Protein AF-A0A2T1A4B5-F1 (afdb_monomer)

Nearest PDB structures (foldseek):
  3jbi-assembly1_V  TM=4.819E-01  e=2.909E+00  Gallus gallus
  6f0k-assembly1_H  TM=5.413E-01  e=6.185E+00  Rhodothermus marinus DSM 4252

Structure (mmCIF, 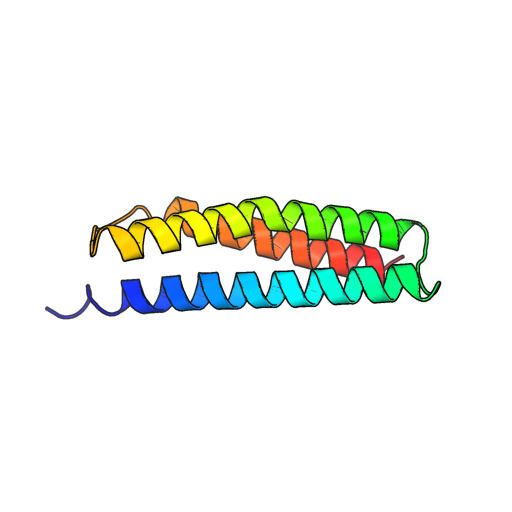N/CA/C/O backbone):
dat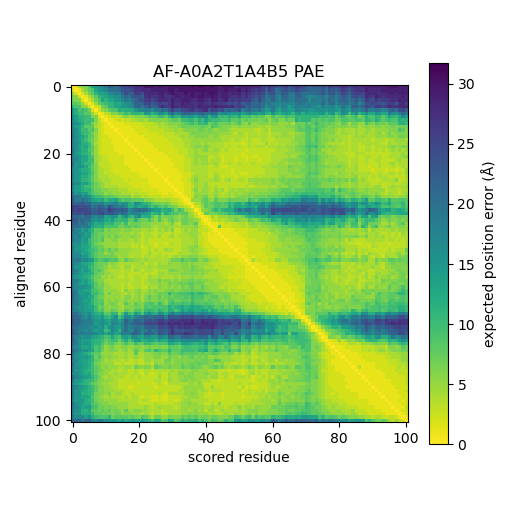a_AF-A0A2T1A4B5-F1
#
_entry.id   AF-A0A2T1A4B5-F1
#
loop_
_atom_site.group_PDB
_atom_site.id
_atom_site.type_symbol
_atom_site.label_atom_id
_atom_site.label_alt_id
_atom_site.label_comp_id
_atom_site.label_asym_id
_atom_site.label_entity_id
_atom_site.label_seq_id
_atom_site.pdbx_PDB_ins_code
_atom_site.Cartn_x
_atom_site.Cartn_y
_atom_site.Cartn_z
_atom_site.occupancy
_atom_site.B_iso_or_equiv
_atom_site.auth_seq_id
_atom_site.auth_comp_id
_atom_site.auth_asym_id
_atom_site.auth_atom_id
_atom_site.pdbx_PDB_model_num
ATOM 1 N N . MET A 1 1 ? -32.144 0.061 17.320 1.00 43.31 1 MET A N 1
ATOM 2 C CA . MET A 1 1 ? -30.744 0.479 17.551 1.00 43.31 1 MET A CA 1
ATOM 3 C C . MET A 1 1 ? -29.841 -0.550 16.877 1.00 43.31 1 MET A C 1
ATOM 5 O O . MET A 1 1 ? -29.574 -1.559 17.493 1.00 43.31 1 MET A O 1
ATOM 9 N N . GLU A 1 2 ? -29.433 -0.365 15.615 1.00 45.53 2 GLU A N 1
ATOM 10 C CA . GLU A 1 2 ? -28.621 -1.371 14.877 1.00 45.53 2 GLU A CA 1
ATOM 11 C C . GLU A 1 2 ? -27.664 -0.717 13.854 1.00 45.53 2 GLU A C 1
ATOM 13 O O . GLU A 1 2 ? -27.553 -1.131 12.702 1.00 45.53 2 GLU A O 1
ATOM 18 N N . LYS A 1 3 ? -26.985 0.375 14.230 1.00 47.12 3 LYS A N 1
ATOM 19 C CA . LYS A 1 3 ? -25.996 1.030 13.343 1.00 47.12 3 LYS A CA 1
ATOM 20 C C . LYS A 1 3 ? -24.535 0.840 13.774 1.00 47.12 3 LYS A C 1
ATOM 22 O O . LYS A 1 3 ? -23.649 1.175 12.998 1.00 47.12 3 LYS A O 1
ATOM 27 N N . GLY A 1 4 ? -24.275 0.269 14.956 1.00 43.97 4 GLY A N 1
ATOM 28 C CA . GLY A 1 4 ? -22.920 0.131 15.513 1.00 43.97 4 GLY A CA 1
ATOM 29 C C . GLY A 1 4 ? -22.132 -1.092 15.027 1.00 43.97 4 GLY A C 1
ATOM 30 O O . GLY A 1 4 ? -20.936 -0.986 14.779 1.00 43.97 4 GLY A O 1
ATOM 31 N N . GLU A 1 5 ? -22.785 -2.239 14.816 1.00 47.12 5 GLU A N 1
ATOM 32 C CA . GLU A 1 5 ? -22.079 -3.512 14.566 1.00 47.12 5 GLU A CA 1
ATOM 33 C C . GLU A 1 5 ? -21.634 -3.727 13.109 1.00 47.12 5 GLU A C 1
ATOM 35 O O . GLU A 1 5 ? -20.742 -4.525 12.839 1.00 47.12 5 GLU A O 1
ATOM 40 N N . ARG A 1 6 ? -22.197 -2.993 12.138 1.00 44.03 6 ARG A N 1
ATOM 41 C CA . ARG A 1 6 ? -21.843 -3.168 10.711 1.00 44.03 6 ARG A CA 1
ATOM 42 C C . ARG A 1 6 ? -20.604 -2.386 10.267 1.00 44.03 6 ARG A C 1
ATOM 44 O O . ARG A 1 6 ? -20.067 -2.660 9.193 1.00 44.03 6 ARG A O 1
ATOM 51 N N . LEU A 1 7 ? -20.155 -1.405 11.048 1.00 49.16 7 LEU A N 1
ATOM 52 C CA . LEU A 1 7 ? -19.012 -0.557 10.685 1.00 49.16 7 LEU A CA 1
ATOM 53 C C . LEU A 1 7 ? -17.668 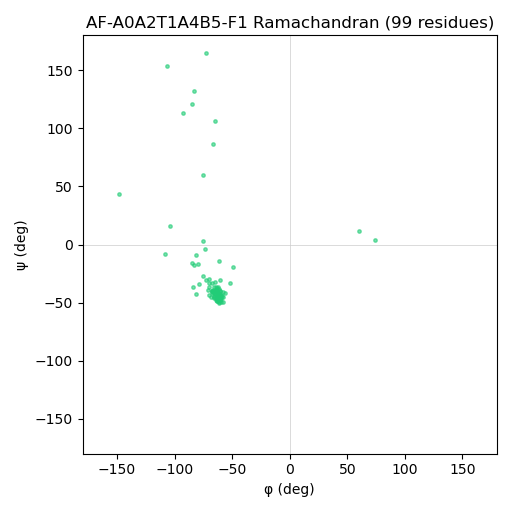-1.260 10.939 1.00 49.16 7 LEU A C 1
ATOM 55 O O . LEU A 1 7 ? -16.752 -1.134 10.127 1.00 49.16 7 LEU A O 1
ATOM 59 N N . THR A 1 8 ? -17.576 -2.091 11.981 1.00 56.44 8 THR A N 1
ATOM 60 C CA . THR A 1 8 ? -16.339 -2.799 12.359 1.00 56.44 8 THR A CA 1
ATOM 61 C C . THR A 1 8 ? -15.937 -3.897 11.370 1.00 56.44 8 THR A C 1
ATOM 63 O O . THR A 1 8 ? -14.748 -4.097 11.125 1.00 56.44 8 THR A O 1
ATOM 66 N N . GLY A 1 9 ? -16.898 -4.579 10.737 1.00 60.84 9 GLY A N 1
ATOM 67 C CA . GLY A 1 9 ? -16.611 -5.598 9.717 1.00 60.84 9 GLY A CA 1
ATOM 68 C C . GLY A 1 9 ? -16.086 -5.020 8.397 1.00 60.84 9 GLY A C 1
ATOM 69 O O . GLY A 1 9 ? -15.165 -5.571 7.794 1.00 60.84 9 GLY A O 1
ATOM 70 N N . ARG A 1 10 ? -16.631 -3.875 7.962 1.00 70.62 10 ARG A N 1
ATOM 71 C CA . ARG A 1 10 ? -16.277 -3.251 6.674 1.00 70.62 10 ARG A CA 1
ATOM 72 C C . ARG A 1 10 ? -14.837 -2.757 6.653 1.00 70.62 10 ARG A C 1
ATOM 74 O O . ARG A 1 10 ? -14.149 -2.949 5.658 1.00 70.62 10 ARG A O 1
ATOM 81 N N . TRP A 1 11 ? -14.375 -2.161 7.747 1.00 71.62 11 TRP A N 1
ATOM 82 C CA . TRP A 1 11 ? -13.010 -1.656 7.833 1.00 71.62 11 TRP A CA 1
ATOM 83 C C . TRP A 1 11 ? -11.958 -2.773 7.786 1.00 71.62 11 TRP A C 1
ATOM 85 O O . TRP A 1 11 ? -11.001 -2.692 7.017 1.00 71.62 11 TRP A O 1
ATOM 95 N N . ARG A 1 12 ? -12.171 -3.860 8.541 1.00 72.62 12 ARG A N 1
ATOM 96 C CA . ARG A 1 12 ? -11.277 -5.030 8.528 1.00 72.62 12 ARG A CA 1
ATOM 97 C C . ARG A 1 12 ? -11.151 -5.612 7.122 1.00 72.62 12 ARG A C 1
ATOM 99 O O . ARG A 1 12 ? -10.041 -5.861 6.665 1.00 72.62 12 ARG A O 1
ATOM 106 N N . ALA A 1 13 ? -12.278 -5.752 6.421 1.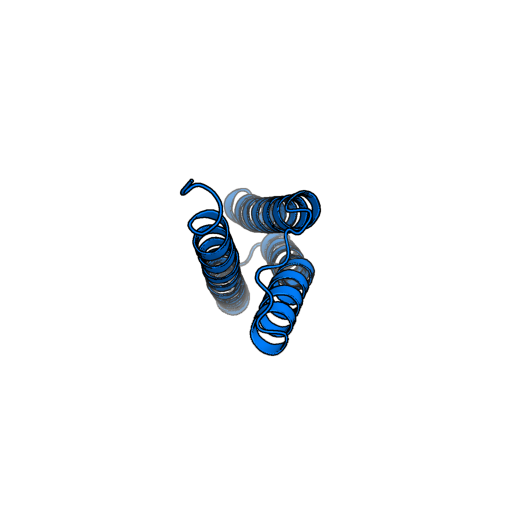00 77.94 13 ALA A N 1
ATOM 107 C CA . ALA A 1 13 ? -12.293 -6.211 5.037 1.00 77.94 13 ALA A CA 1
ATOM 108 C C . ALA A 1 13 ? -11.495 -5.276 4.110 1.00 77.94 13 ALA A C 1
ATOM 110 O O . ALA A 1 13 ? -10.701 -5.758 3.307 1.00 77.94 13 ALA A O 1
ATOM 111 N N . ILE A 1 14 ? -11.642 -3.953 4.252 1.00 81.50 14 ILE A N 1
ATOM 112 C CA . ILE A 1 14 ? -10.887 -2.968 3.460 1.00 81.50 14 ILE A CA 1
ATOM 113 C C . ILE A 1 14 ? -9.382 -3.099 3.713 1.00 81.50 14 ILE A C 1
ATOM 115 O O . ILE A 1 14 ? -8.619 -3.215 2.757 1.00 81.50 14 ILE A O 1
ATOM 119 N N . ALA A 1 15 ? -8.947 -3.139 4.975 1.00 78.38 15 ALA A N 1
ATOM 120 C CA . ALA A 1 15 ? -7.532 -3.265 5.320 1.00 78.38 15 ALA A CA 1
ATOM 121 C C . ALA A 1 15 ? -6.916 -4.565 4.769 1.00 78.38 15 ALA A C 1
ATOM 123 O O . ALA A 1 15 ? -5.805 -4.542 4.235 1.00 78.38 15 ALA A O 1
ATOM 124 N N . THR A 1 16 ? -7.646 -5.686 4.824 1.00 81.94 16 THR A N 1
ATOM 125 C CA . THR A 1 16 ? -7.204 -6.965 4.246 1.00 81.94 16 THR A CA 1
ATOM 126 C C . THR A 1 16 ? -7.111 -6.900 2.722 1.00 81.94 16 THR A C 1
ATOM 128 O O . THR A 1 16 ? -6.098 -7.307 2.158 1.00 81.94 16 THR A O 1
ATOM 131 N N . VAL A 1 17 ? -8.126 -6.353 2.047 1.00 87.19 17 VAL A N 1
ATOM 132 C CA . VAL A 1 17 ? -8.141 -6.224 0.581 1.00 87.19 17 VAL A CA 1
ATOM 133 C C . VAL A 1 17 ? -7.015 -5.312 0.096 1.00 87.19 17 VAL A C 1
ATOM 135 O O . VAL A 1 17 ? -6.310 -5.653 -0.848 1.00 87.19 17 VAL A O 1
ATOM 138 N N . VAL A 1 18 ? -6.796 -4.182 0.767 1.00 86.81 18 VAL A N 1
ATOM 139 C CA . VAL A 1 18 ? -5.727 -3.232 0.425 1.00 86.81 18 VAL A CA 1
ATOM 140 C C . VAL A 1 18 ? -4.350 -3.860 0.632 1.00 86.81 18 VAL A C 1
ATOM 142 O O . VAL A 1 18 ? -3.485 -3.720 -0.229 1.00 86.81 18 VAL A O 1
ATOM 145 N N . SER A 1 19 ? -4.170 -4.624 1.713 1.00 85.12 19 SER A N 1
ATOM 146 C CA . SER A 1 19 ? -2.944 -5.398 1.954 1.00 85.12 19 SER A CA 1
ATOM 147 C C . SER A 1 19 ? -2.680 -6.420 0.846 1.00 85.12 19 SER A C 1
ATOM 149 O O . SER A 1 19 ? -1.563 -6.504 0.341 1.00 85.12 19 SER A O 1
ATOM 151 N N . LEU A 1 20 ? -3.705 -7.168 0.425 1.00 89.00 20 LEU A N 1
ATOM 152 C CA . LEU A 1 20 ? -3.594 -8.140 -0.667 1.00 89.00 20 LEU A CA 1
ATOM 153 C C . LEU A 1 20 ? -3.250 -7.462 -1.998 1.00 89.0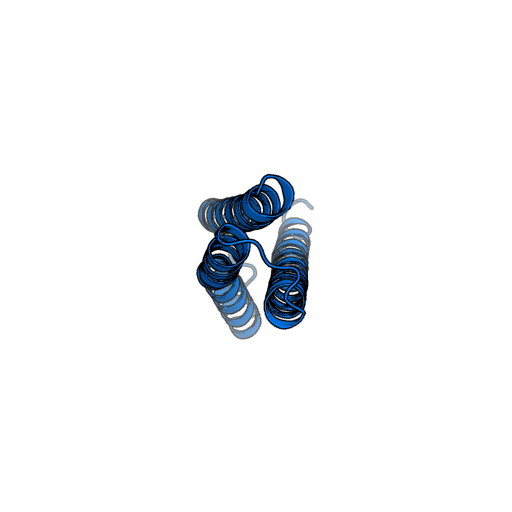0 20 LEU A C 1
ATOM 155 O O . LEU A 1 20 ? -2.324 -7.897 -2.680 1.00 89.00 20 LEU A O 1
ATOM 159 N N . CYS A 1 21 ? -3.941 -6.371 -2.343 1.00 89.69 21 CYS A N 1
ATOM 160 C CA . CYS A 1 21 ? -3.644 -5.580 -3.540 1.00 89.69 21 CYS A CA 1
ATOM 161 C C . CYS A 1 21 ? -2.204 -5.062 -3.546 1.00 89.69 21 CYS A C 1
ATOM 163 O O . CYS A 1 21 ? -1.542 -5.083 -4.587 1.00 89.69 21 CYS A O 1
ATOM 165 N N . TRP A 1 22 ? -1.709 -4.615 -2.390 1.00 91.06 22 TRP A N 1
ATOM 166 C CA . TRP A 1 22 ? -0.329 -4.174 -2.250 1.00 91.06 22 TRP A CA 1
ATOM 167 C C . TRP A 1 22 ? 0.664 -5.316 -2.493 1.00 91.06 22 TRP A C 1
ATOM 169 O O . TRP A 1 22 ? 1.569 -5.145 -3.306 1.00 91.06 22 TRP A O 1
ATOM 179 N N . ILE A 1 23 ? 0.463 -6.491 -1.878 1.00 89.44 23 ILE A N 1
ATOM 180 C CA . ILE A 1 23 ? 1.338 -7.661 -2.080 1.00 89.44 23 ILE A CA 1
ATOM 181 C C . ILE A 1 23 ? 1.380 -8.049 -3.558 1.00 89.44 23 ILE A C 1
ATOM 183 O O . ILE A 1 23 ? 2.460 -8.208 -4.122 1.00 89.44 23 ILE A O 1
ATOM 187 N N . VAL A 1 24 ? 0.216 -8.169 -4.201 1.00 90.88 24 VAL A N 1
ATOM 188 C CA . VAL A 1 24 ? 0.133 -8.526 -5.624 1.00 90.88 24 VAL A CA 1
ATOM 189 C C . VAL A 1 24 ? 0.865 -7.495 -6.484 1.00 90.88 24 VAL A C 1
ATOM 191 O O . VAL A 1 24 ? 1.643 -7.870 -7.357 1.00 90.88 24 VAL A O 1
ATOM 194 N N . THR A 1 25 ? 0.685 -6.201 -6.203 1.00 88.31 25 THR A N 1
ATOM 195 C CA . THR A 1 25 ? 1.386 -5.128 -6.925 1.00 88.31 25 THR A CA 1
ATOM 196 C C . THR A 1 25 ? 2.898 -5.206 -6.730 1.00 88.31 25 THR A C 1
ATOM 198 O O . THR A 1 25 ? 3.640 -5.114 -7.704 1.00 88.31 25 THR A O 1
ATOM 201 N N . ALA A 1 26 ? 3.366 -5.415 -5.499 1.00 86.75 26 ALA A N 1
ATOM 202 C CA . ALA A 1 26 ? 4.785 -5.549 -5.199 1.00 86.75 26 ALA A CA 1
ATOM 203 C C . ALA A 1 26 ? 5.407 -6.737 -5.950 1.00 86.75 26 ALA A C 1
ATOM 205 O O . ALA A 1 26 ? 6.444 -6.581 -6.592 1.00 86.75 26 ALA A O 1
ATOM 206 N N . VAL A 1 27 ? 4.745 -7.899 -5.938 1.00 89.19 27 VAL A N 1
ATOM 207 C CA . VAL A 1 27 ? 5.201 -9.097 -6.658 1.00 89.19 27 VAL A CA 1
ATOM 208 C C . VAL A 1 27 ? 5.248 -8.852 -8.165 1.00 89.19 27 VAL A C 1
ATOM 210 O O . VAL A 1 27 ? 6.258 -9.154 -8.796 1.00 89.19 27 VAL A O 1
ATOM 213 N N . LEU A 1 28 ? 4.199 -8.263 -8.746 1.00 87.06 28 LEU A N 1
ATOM 214 C CA . LEU A 1 28 ? 4.163 -7.957 -10.178 1.00 87.06 28 LEU A CA 1
ATOM 215 C C . LEU A 1 28 ? 5.278 -6.987 -10.578 1.00 87.06 28 LEU A C 1
ATOM 217 O O . LEU A 1 28 ? 5.982 -7.248 -11.548 1.00 87.06 28 LEU A O 1
ATOM 221 N N . MET A 1 29 ? 5.502 -5.919 -9.809 1.00 84.50 29 MET A N 1
ATOM 222 C CA . MET A 1 29 ? 6.578 -4.960 -10.081 1.00 84.50 29 MET A CA 1
ATOM 223 C C . MET A 1 29 ? 7.966 -5.606 -9.981 1.00 84.50 29 MET A C 1
ATOM 225 O O . MET A 1 29 ? 8.841 -5.308 -10.795 1.00 84.50 29 MET A O 1
ATOM 229 N N . VAL A 1 30 ? 8.171 -6.532 -9.037 1.00 86.25 30 VAL A N 1
ATOM 230 C CA . VAL A 1 30 ? 9.411 -7.319 -8.950 1.00 86.25 30 VAL A CA 1
ATOM 231 C C . VAL A 1 30 ? 9.583 -8.205 -10.182 1.00 86.25 30 VAL A C 1
ATOM 233 O O . VAL A 1 30 ? 10.662 -8.206 -10.766 1.00 86.25 30 VAL A O 1
ATOM 236 N N . LEU A 1 31 ? 8.540 -8.918 -10.619 1.00 86.75 31 LEU A N 1
ATOM 237 C CA . LEU A 1 31 ? 8.595 -9.774 -11.810 1.00 86.75 31 LEU A CA 1
ATOM 238 C C . LEU A 1 31 ? 8.874 -8.971 -13.088 1.00 86.75 31 LEU A C 1
ATOM 240 O O . LEU A 1 31 ? 9.698 -9.375 -13.908 1.00 86.75 31 LEU A O 1
ATOM 244 N N . LEU A 1 32 ? 8.239 -7.809 -13.244 1.00 84.19 32 LEU A N 1
ATOM 245 C CA . LEU A 1 32 ? 8.468 -6.896 -14.368 1.00 84.19 32 LEU A CA 1
ATOM 246 C C . LEU A 1 32 ? 9.900 -6.345 -14.365 1.00 84.19 32 LEU A C 1
ATOM 248 O O . LEU A 1 32 ? 10.540 -6.266 -15.410 1.00 84.19 32 LEU A O 1
ATOM 252 N N . THR A 1 33 ? 10.433 -6.042 -13.181 1.00 82.94 33 THR A N 1
ATOM 253 C CA . THR A 1 33 ? 11.825 -5.601 -13.022 1.00 82.94 33 THR A CA 1
ATOM 254 C C . THR A 1 33 ? 12.820 -6.724 -13.315 1.00 82.94 33 THR A C 1
ATOM 256 O O . THR A 1 33 ? 13.784 -6.515 -14.047 1.00 82.94 33 THR A O 1
ATOM 259 N N . ALA A 1 34 ? 12.580 -7.928 -12.796 1.00 80.81 34 ALA A N 1
ATOM 260 C CA . ALA A 1 34 ? 13.475 -9.074 -12.940 1.00 80.81 34 ALA A CA 1
ATOM 261 C C . ALA A 1 34 ? 13.469 -9.688 -14.350 1.00 80.81 34 ALA A C 1
ATOM 263 O O . ALA A 1 34 ? 14.486 -10.213 -14.793 1.00 80.81 34 ALA A O 1
ATOM 264 N N . SER A 1 35 ? 12.347 -9.610 -15.071 1.00 79.25 35 SER A N 1
ATOM 265 C CA . SER A 1 35 ? 12.217 -10.130 -16.443 1.00 79.25 35 SER A CA 1
ATOM 266 C C . SER A 1 35 ? 12.935 -9.285 -17.502 1.00 79.25 35 SER A C 1
ATOM 268 O O . SER A 1 35 ? 12.951 -9.661 -18.671 1.00 79.25 35 SER A O 1
ATOM 270 N N . GLY A 1 36 ? 13.523 -8.142 -17.126 1.00 68.69 36 GLY A N 1
ATOM 271 C CA . GLY A 1 36 ? 14.176 -7.231 -18.068 1.00 68.69 36 GLY A CA 1
ATOM 272 C C . GLY A 1 36 ? 13.200 -6.431 -18.939 1.00 68.69 36 GLY A C 1
ATOM 273 O O . GLY A 1 36 ? 13.642 -5.644 -19.769 1.00 68.69 36 GLY A O 1
ATOM 274 N N . ALA A 1 37 ? 11.887 -6.572 -18.717 1.00 65.44 37 ALA A N 1
ATOM 275 C CA . ALA A 1 37 ? 10.840 -5.756 -19.337 1.00 65.44 37 ALA A CA 1
ATOM 276 C C . ALA A 1 37 ? 10.737 -4.342 -18.723 1.00 65.44 37 ALA A C 1
ATOM 278 O O . ALA A 1 37 ? 9.857 -3.562 -19.079 1.00 65.44 37 ALA A O 1
ATOM 279 N N . ALA A 1 38 ? 11.616 -4.011 -17.776 1.00 62.16 38 ALA A N 1
ATOM 280 C CA . ALA A 1 38 ? 11.587 -2.763 -17.034 1.00 62.16 38 ALA A CA 1
ATOM 281 C C . ALA A 1 38 ? 12.299 -1.613 -17.755 1.00 62.16 38 ALA A C 1
ATOM 283 O O . ALA A 1 38 ? 13.512 -1.624 -17.968 1.00 62.16 38 ALA A O 1
ATOM 284 N N . HIS A 1 39 ? 11.543 -0.550 -18.023 1.00 69.25 39 HIS A N 1
ATOM 285 C CA . HIS A 1 39 ? 12.082 0.769 -18.350 1.00 69.25 39 HIS A CA 1
ATOM 286 C C . HIS A 1 39 ? 12.684 1.436 -17.096 1.00 69.25 39 HIS A C 1
ATOM 288 O O . HIS A 1 39 ? 12.394 1.039 -15.966 1.00 69.25 39 HIS A O 1
ATOM 294 N N . LYS A 1 40 ? 13.489 2.501 -17.258 1.00 71.62 40 LYS A N 1
ATOM 295 C CA . LYS A 1 40 ? 14.141 3.220 -16.133 1.00 71.62 40 LYS A CA 1
ATOM 296 C C . LYS A 1 40 ? 13.160 3.637 -15.024 1.00 71.62 40 LYS A C 1
ATOM 298 O O . LYS A 1 40 ? 13.516 3.632 -13.849 1.00 71.62 40 LYS A O 1
ATOM 303 N N . LEU A 1 41 ? 11.922 3.964 -15.390 1.00 75.88 41 LEU A N 1
ATOM 304 C CA . LEU A 1 41 ? 10.865 4.375 -14.462 1.00 75.88 41 LEU A CA 1
ATOM 305 C C . LEU A 1 41 ? 10.190 3.194 -13.741 1.00 75.88 41 LEU A C 1
ATOM 307 O O . LEU A 1 41 ? 9.602 3.398 -12.684 1.00 75.88 41 LEU A O 1
ATOM 311 N N . THR A 1 42 ? 10.332 1.955 -14.226 1.00 79.06 42 THR A N 1
ATOM 312 C CA . THR A 1 42 ? 9.790 0.757 -13.554 1.00 79.06 42 THR A CA 1
ATOM 313 C C . THR A 1 42 ? 10.503 0.484 -12.224 1.00 79.06 42 THR A C 1
ATOM 315 O O . THR A 1 42 ? 9.866 0.097 -11.248 1.00 79.06 42 THR A O 1
ATOM 318 N N . GLY A 1 43 ? 11.803 0.790 -12.125 1.00 80.25 43 GLY A N 1
ATOM 319 C CA . GLY A 1 43 ? 12.518 0.754 -10.843 1.00 80.25 43 GLY A CA 1
ATOM 320 C C . GLY A 1 43 ? 11.983 1.782 -9.836 1.00 80.25 43 GLY A C 1
ATOM 321 O O . GLY A 1 43 ? 11.871 1.492 -8.648 1.00 80.25 43 GLY A O 1
ATOM 322 N N . ILE A 1 44 ? 11.577 2.965 -10.311 1.00 82.94 44 ILE A N 1
ATOM 323 C CA . ILE A 1 44 ? 10.942 3.992 -9.469 1.00 82.94 44 ILE A CA 1
ATOM 324 C C . ILE A 1 44 ? 9.538 3.538 -9.052 1.00 82.94 44 ILE A C 1
ATOM 326 O O . ILE A 1 44 ? 9.191 3.645 -7.878 1.00 82.94 44 ILE A O 1
ATOM 330 N N . ALA A 1 45 ? 8.760 2.966 -9.975 1.00 81.88 45 ALA A N 1
ATOM 331 C CA . ALA A 1 45 ? 7.459 2.369 -9.681 1.00 81.88 45 ALA A CA 1
ATOM 332 C C . ALA A 1 45 ? 7.555 1.288 -8.592 1.00 81.88 45 ALA A C 1
ATOM 334 O O . ALA A 1 45 ? 6.744 1.277 -7.666 1.00 81.88 45 ALA A O 1
ATOM 335 N N . LEU A 1 46 ? 8.586 0.438 -8.640 1.00 84.81 46 LEU A N 1
ATOM 336 C CA . LEU A 1 46 ? 8.854 -0.559 -7.606 1.00 84.81 46 LEU A CA 1
ATOM 337 C C . LEU A 1 46 ? 9.121 0.088 -6.238 1.00 84.81 46 LEU A C 1
ATOM 339 O O . LEU A 1 46 ? 8.548 -0.345 -5.241 1.00 84.81 46 LEU A O 1
ATOM 343 N N . ILE A 1 47 ? 9.941 1.140 -6.172 1.00 87.00 47 ILE A N 1
ATOM 344 C CA . ILE A 1 47 ? 10.213 1.855 -4.913 1.00 87.00 47 ILE A CA 1
ATOM 345 C C . ILE A 1 47 ? 8.927 2.470 -4.351 1.00 87.00 47 ILE A C 1
ATOM 347 O O . ILE A 1 47 ? 8.647 2.327 -3.162 1.00 87.00 47 ILE A O 1
ATOM 351 N N . VAL A 1 48 ? 8.114 3.112 -5.196 1.00 84.69 48 VAL A N 1
ATOM 352 C CA . VAL A 1 48 ? 6.827 3.695 -4.786 1.00 84.69 48 VAL A CA 1
ATOM 353 C C . VAL A 1 48 ? 5.878 2.611 -4.267 1.00 84.69 48 VAL A C 1
ATOM 355 O O . VAL A 1 48 ? 5.259 2.794 -3.217 1.00 84.69 48 VAL A O 1
ATOM 358 N N . ALA A 1 49 ? 5.815 1.456 -4.938 1.00 86.00 49 ALA A N 1
ATOM 359 C CA . ALA A 1 49 ? 5.050 0.307 -4.470 1.00 86.00 49 ALA A CA 1
ATOM 360 C C . ALA A 1 49 ? 5.564 -0.199 -3.111 1.00 86.00 49 ALA A C 1
ATOM 362 O O . ALA A 1 49 ? 4.762 -0.455 -2.221 1.00 86.00 49 ALA A O 1
ATOM 363 N N . MET A 1 50 ? 6.878 -0.275 -2.891 1.00 88.94 50 MET A N 1
ATOM 364 C CA . MET A 1 50 ? 7.446 -0.685 -1.598 1.00 88.94 50 MET A CA 1
ATOM 365 C C . MET A 1 50 ? 7.143 0.319 -0.479 1.00 88.94 50 MET A C 1
ATOM 367 O O . MET A 1 50 ? 6.785 -0.085 0.627 1.00 88.94 50 MET A O 1
ATOM 371 N N . LEU A 1 51 ? 7.202 1.624 -0.763 1.00 88.38 51 LEU A N 1
ATOM 372 C CA . LEU A 1 51 ? 6.849 2.673 0.198 1.00 88.38 51 LEU A CA 1
ATOM 373 C C . LEU A 1 51 ? 5.367 2.634 0.589 1.00 88.38 51 LEU A C 1
ATOM 375 O O . LEU A 1 51 ? 5.043 2.897 1.747 1.00 88.38 51 LEU A O 1
ATOM 379 N N . ALA A 1 52 ? 4.481 2.221 -0.325 1.00 82.62 52 ALA A N 1
ATOM 380 C CA . ALA A 1 52 ? 3.076 1.947 -0.013 1.00 82.62 52 ALA A CA 1
ATOM 381 C C . ALA A 1 52 ? 2.903 0.806 1.014 1.00 82.62 52 ALA A C 1
ATOM 383 O O . ALA A 1 52 ? 1.844 0.681 1.624 1.00 82.62 52 ALA A O 1
ATOM 384 N N . GLY A 1 53 ? 3.948 0.015 1.276 1.00 83.06 53 GLY A N 1
ATOM 385 C CA . GLY A 1 53 ? 3.955 -1.007 2.320 1.00 83.06 53 GLY A CA 1
ATOM 386 C C . GLY A 1 53 ? 3.962 -0.431 3.737 1.00 83.06 53 GLY A C 1
ATOM 387 O O . GLY A 1 53 ? 3.382 -1.027 4.637 1.00 83.06 53 GLY A O 1
ATOM 388 N N . LEU A 1 54 ? 4.544 0.751 3.961 1.00 87.44 54 LEU A N 1
ATOM 389 C CA . LEU A 1 54 ? 4.572 1.400 5.281 1.00 87.44 54 LEU A CA 1
ATOM 390 C C . LEU A 1 54 ? 3.165 1.716 5.832 1.00 87.44 54 LEU A C 1
ATOM 392 O O . LEU A 1 54 ? 2.870 1.337 6.976 1.00 87.44 54 LEU A O 1
ATOM 396 N N . PRO A 1 55 ? 2.261 2.366 5.068 1.00 84.31 55 PRO A N 1
ATOM 397 C CA . PRO A 1 55 ? 0.894 2.566 5.523 1.00 84.31 55 PRO A CA 1
ATOM 398 C C . PRO A 1 55 ? 0.135 1.238 5.643 1.00 84.31 55 PRO A C 1
ATOM 400 O O . PRO A 1 55 ? -0.581 1.068 6.625 1.00 84.31 55 PRO A O 1
ATOM 403 N N . VAL A 1 56 ? 0.353 0.255 4.760 1.00 85.25 56 VAL A N 1
ATOM 404 C CA . VAL A 1 56 ? -0.243 -1.096 4.876 1.00 85.25 56 VAL A CA 1
ATOM 405 C C . VAL A 1 56 ? 0.157 -1.793 6.176 1.00 85.25 56 VAL A C 1
ATOM 407 O O . VAL A 1 56 ? -0.699 -2.298 6.897 1.00 85.25 56 VAL A O 1
ATOM 410 N N . LEU A 1 57 ? 1.441 -1.784 6.530 1.00 86.38 57 LEU A N 1
ATOM 411 C CA . LEU A 1 57 ? 1.929 -2.356 7.786 1.00 86.38 57 LEU A CA 1
ATOM 412 C C . LEU A 1 57 ? 1.328 -1.640 8.996 1.00 86.38 57 LEU A C 1
ATOM 414 O O . LEU A 1 57 ? 0.989 -2.280 9.988 1.00 86.38 57 LEU A O 1
ATOM 418 N N . THR A 1 58 ? 1.138 -0.324 8.904 1.00 84.75 58 THR A N 1
ATOM 419 C CA . THR A 1 58 ? 0.456 0.455 9.945 1.00 84.75 58 THR A CA 1
ATOM 420 C C . THR A 1 58 ? -1.013 0.040 10.076 1.00 84.75 58 THR A C 1
ATOM 422 O O . THR A 1 58 ? -1.500 -0.149 11.190 1.00 84.75 58 THR A O 1
ATOM 425 N N . LEU A 1 59 ? -1.708 -0.176 8.954 1.00 81.94 59 LEU A N 1
ATOM 426 C CA . LEU A 1 59 ? -3.081 -0.688 8.920 1.00 81.94 59 LEU A CA 1
ATOM 427 C C . LEU A 1 59 ? -3.179 -2.088 9.543 1.00 81.94 59 LEU A C 1
ATOM 429 O O . LEU A 1 59 ? -4.062 -2.337 10.363 1.00 81.94 59 LEU A O 1
ATOM 433 N N . LEU A 1 60 ? -2.245 -2.982 9.211 1.00 83.19 60 LEU A N 1
ATOM 434 C CA . LEU A 1 60 ? -2.176 -4.337 9.761 1.00 83.19 60 LEU A CA 1
ATOM 435 C C . LEU A 1 60 ? -1.833 -4.345 11.253 1.00 83.19 60 LEU A C 1
ATOM 437 O O . LEU A 1 60 ? -2.439 -5.098 12.009 1.00 83.19 60 LEU A O 1
ATOM 441 N N . LYS A 1 61 ? -0.913 -3.484 11.699 1.00 83.25 61 LYS A N 1
ATOM 442 C CA . LYS A 1 61 ? -0.587 -3.311 13.120 1.00 83.25 61 LYS A CA 1
ATOM 443 C C . LYS A 1 61 ? -1.810 -2.844 13.908 1.00 83.25 61 LYS A C 1
ATOM 445 O O . LYS A 1 61 ? -2.115 -3.407 14.955 1.00 83.25 61 LYS A O 1
ATOM 450 N N . ASN A 1 62 ? -2.541 -1.862 13.384 1.00 80.25 62 ASN A N 1
ATOM 451 C CA . ASN A 1 62 ? -3.776 -1.385 14.006 1.00 80.25 62 ASN A CA 1
ATOM 452 C C . ASN A 1 62 ? -4.839 -2.491 14.050 1.00 80.25 62 ASN A C 1
ATOM 454 O O . ASN A 1 62 ? -5.504 -2.666 15.067 1.00 80.25 62 ASN A O 1
ATOM 458 N N 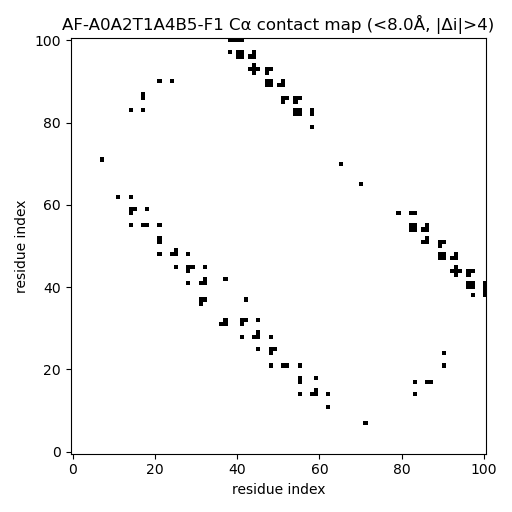. LEU A 1 63 ? -4.963 -3.285 12.983 1.00 75.94 63 LEU A N 1
ATOM 459 C CA . LEU A 1 63 ? -5.857 -4.441 12.940 1.00 75.94 63 LEU A CA 1
ATOM 460 C C . LEU A 1 63 ? -5.482 -5.512 13.979 1.00 75.94 63 LEU A C 1
ATOM 462 O O . LEU A 1 63 ? -6.367 -6.040 14.651 1.00 75.94 63 LEU A O 1
ATOM 466 N N . ALA A 1 64 ? -4.192 -5.823 14.123 1.00 79.12 64 ALA A N 1
ATOM 467 C CA . ALA A 1 64 ? -3.685 -6.807 15.075 1.00 79.12 64 ALA A CA 1
ATOM 468 C C . ALA A 1 64 ? -3.913 -6.369 16.528 1.00 79.12 64 ALA A C 1
ATOM 470 O O . ALA A 1 64 ? -4.403 -7.158 17.333 1.00 79.12 64 ALA A O 1
ATOM 471 N N . ASN A 1 65 ? -3.648 -5.099 16.846 1.00 78.50 65 ASN A N 1
ATOM 472 C CA . ASN A 1 65 ? -3.923 -4.545 18.17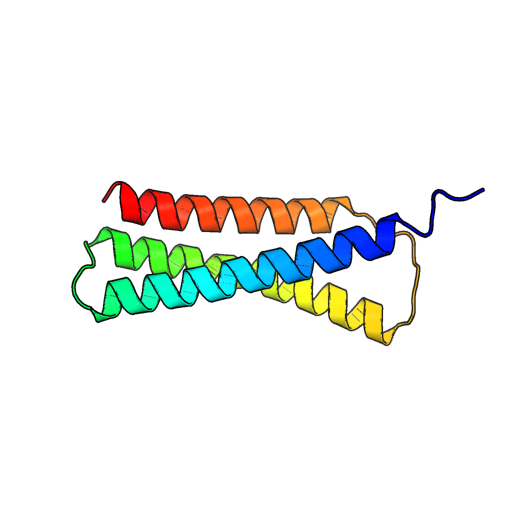2 1.00 78.50 65 ASN A CA 1
ATOM 473 C C . ASN A 1 65 ? -5.424 -4.600 18.500 1.00 78.50 65 ASN A C 1
ATOM 475 O O . ASN A 1 65 ? -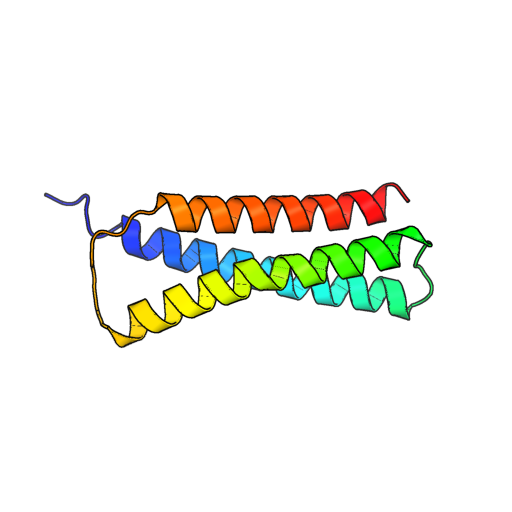5.801 -5.059 19.573 1.00 78.50 65 ASN A O 1
ATOM 479 N N . ARG A 1 66 ? -6.295 -4.240 17.544 1.00 72.06 66 ARG A N 1
ATOM 480 C CA . ARG A 1 66 ? -7.760 -4.324 17.706 1.00 72.06 66 ARG A CA 1
ATOM 481 C C . ARG A 1 66 ? -8.248 -5.758 17.945 1.00 72.06 66 ARG A C 1
ATOM 483 O O . ARG A 1 66 ? -9.181 -5.972 18.712 1.00 72.06 66 ARG A O 1
ATOM 490 N N . LEU A 1 67 ? -7.638 -6.736 17.272 1.00 72.88 67 LEU A N 1
ATOM 491 C CA . LEU A 1 67 ? -7.918 -8.159 17.480 1.00 72.88 67 LEU A CA 1
ATOM 492 C C . LEU A 1 67 ? -7.490 -8.627 18.875 1.00 72.88 67 LEU A C 1
ATOM 494 O O . LEU A 1 67 ? -8.229 -9.375 19.508 1.00 72.88 67 LEU A O 1
ATOM 498 N N . ALA A 1 68 ? -6.324 -8.180 19.346 1.00 75.88 68 ALA A N 1
ATOM 499 C CA . ALA A 1 68 ? -5.778 -8.548 20.648 1.00 75.88 68 ALA A CA 1
ATOM 500 C C . ALA A 1 68 ? -6.561 -7.932 21.819 1.00 75.88 68 ALA A C 1
ATOM 502 O O . ALA A 1 68 ? -6.753 -8.583 22.840 1.00 75.88 68 ALA A O 1
ATOM 503 N N . GLU A 1 69 ? -7.044 -6.698 21.667 1.00 71.81 69 GLU A N 1
ATOM 504 C CA . GLU A 1 69 ? -7.780 -5.979 22.715 1.00 71.81 69 GLU A CA 1
ATOM 505 C C . GLU A 1 69 ? -9.263 -6.380 22.804 1.00 71.81 69 GLU A C 1
ATOM 507 O O . GLU A 1 69 ? -9.959 -5.957 23.725 1.00 71.81 69 GLU A O 1
ATOM 512 N N . GLY A 1 70 ? -9.782 -7.164 21.848 1.00 60.84 70 GLY A N 1
ATOM 513 C CA . GLY A 1 70 ? -11.202 -7.544 21.788 1.00 60.84 70 GLY A CA 1
ATOM 514 C C . GLY A 1 70 ? -12.166 -6.351 21.672 1.00 60.84 70 GLY A C 1
ATOM 515 O O . GLY A 1 70 ? -13.376 -6.503 21.842 1.00 60.84 70 GLY A O 1
ATOM 516 N N . ALA A 1 71 ? -11.641 -5.151 21.408 1.00 55.75 71 ALA A N 1
ATOM 517 C CA . ALA A 1 71 ? -12.336 -3.900 21.645 1.00 55.75 71 ALA A CA 1
ATOM 518 C C . ALA A 1 71 ? -13.101 -3.420 20.404 1.00 55.75 71 ALA A C 1
ATOM 520 O O . ALA A 1 71 ? -12.531 -2.968 19.409 1.00 55.75 71 ALA A O 1
ATOM 521 N N . ILE A 1 72 ? -14.431 -3.417 20.523 1.00 53.53 72 ILE A N 1
ATOM 522 C CA . ILE A 1 72 ? -15.353 -2.584 19.741 1.00 53.53 72 ILE A CA 1
ATOM 523 C C . ILE A 1 72 ? -15.257 -1.151 20.301 1.00 53.53 72 ILE A C 1
ATOM 525 O O . ILE A 1 72 ? -16.220 -0.621 20.848 1.00 53.53 72 ILE A O 1
ATOM 529 N N . GLN A 1 73 ? -14.076 -0.529 20.277 1.00 51.03 73 GLN A N 1
ATOM 530 C CA . GLN A 1 73 ? -13.974 0.884 20.651 1.00 51.03 73 GLN A CA 1
ATOM 531 C C . GLN A 1 73 ? -14.333 1.765 19.445 1.00 51.03 73 GLN A C 1
ATOM 533 O O . GLN A 1 73 ? -13.828 1.519 18.343 1.00 51.03 73 GLN A O 1
ATOM 538 N N . PRO A 1 74 ? -15.204 2.780 19.623 1.00 50.62 74 PRO A N 1
ATOM 539 C CA . PRO A 1 74 ? -15.479 3.767 18.59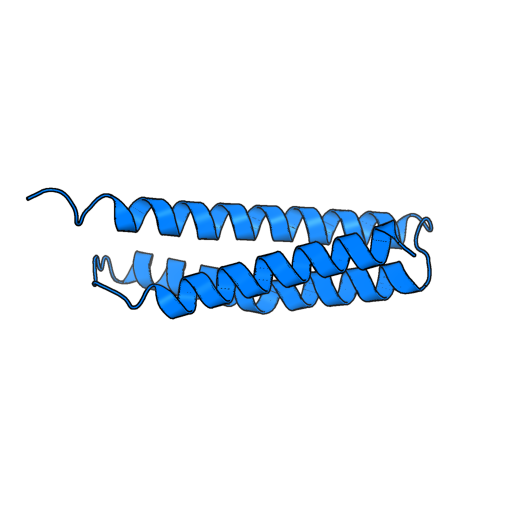0 1.00 50.62 74 PRO A CA 1
ATOM 540 C C . PRO A 1 74 ? -14.194 4.557 18.346 1.00 50.62 74 PRO A C 1
ATOM 542 O O . PRO A 1 74 ? -13.754 5.339 19.185 1.00 50.62 74 PRO A O 1
ATOM 545 N N . GLN A 1 75 ? -13.558 4.286 17.213 1.00 58.62 75 GLN A N 1
ATOM 546 C CA . GLN A 1 75 ? -12.290 4.890 16.839 1.00 58.62 75 GLN A CA 1
ATOM 547 C C . GLN A 1 75 ? -12.503 5.922 15.734 1.00 58.62 75 GLN A C 1
ATOM 549 O O . GLN A 1 75 ? -13.442 5.845 14.943 1.00 58.62 75 GLN A O 1
ATOM 554 N N . ASP A 1 76 ? -11.598 6.892 15.695 1.00 62.22 76 ASP A N 1
ATOM 555 C CA . ASP A 1 76 ? -11.490 7.900 14.653 1.00 62.22 76 ASP A CA 1
ATOM 556 C C . ASP A 1 76 ? -11.077 7.254 13.312 1.00 62.22 76 ASP A C 1
ATOM 558 O O . ASP A 1 76 ? -9.894 7.171 12.964 1.00 62.22 76 ASP A O 1
ATOM 562 N N . ASP A 1 77 ? -12.079 6.778 12.562 1.00 68.12 77 ASP A N 1
ATOM 563 C CA . ASP A 1 77 ? -11.978 6.219 11.202 1.00 68.12 77 ASP A CA 1
ATOM 564 C C . ASP A 1 77 ? -11.183 7.119 10.235 1.00 68.12 77 ASP A C 1
ATOM 566 O O . ASP A 1 77 ? -10.735 6.673 9.176 1.00 68.12 77 ASP A O 1
ATOM 570 N N . SER A 1 78 ? -11.030 8.406 10.558 1.00 72.38 78 SER A N 1
ATOM 571 C CA . SER A 1 78 ? -10.376 9.402 9.714 1.00 72.38 78 SER A CA 1
ATOM 572 C C . SER A 1 78 ? -8.926 9.032 9.378 1.00 72.38 78 SER A C 1
ATOM 574 O O . SER A 1 78 ? -8.516 9.081 8.213 1.00 72.38 78 SER A O 1
ATOM 576 N N . LYS A 1 79 ? -8.146 8.576 10.369 1.00 75.69 79 LYS A N 1
ATOM 577 C CA . LYS A 1 79 ? -6.731 8.202 10.162 1.00 75.69 79 LYS A CA 1
ATOM 578 C C . LYS A 1 79 ? -6.590 6.959 9.291 1.00 75.69 79 LYS A C 1
ATOM 580 O O . LYS A 1 79 ? -5.735 6.895 8.413 1.00 75.69 79 LYS A O 1
ATOM 585 N N . GLU A 1 80 ? -7.461 5.991 9.509 1.00 75.12 80 GLU A N 1
ATOM 586 C CA . GLU A 1 80 ? -7.520 4.732 8.773 1.00 75.12 80 GLU A CA 1
ATOM 587 C C . GLU A 1 80 ? -7.935 4.931 7.309 1.00 75.12 80 GLU A C 1
ATOM 589 O O . GLU A 1 80 ? -7.297 4.398 6.394 1.00 75.12 80 GLU A O 1
ATOM 594 N N . ARG A 1 81 ? -8.923 5.798 7.063 1.00 79.00 81 ARG A N 1
ATOM 595 C CA . ARG A 1 81 ? -9.292 6.234 5.710 1.00 79.00 81 ARG A CA 1
ATOM 596 C C . ARG A 1 81 ? -8.162 6.991 5.026 1.00 79.00 81 ARG A C 1
ATOM 598 O O . ARG A 1 81 ? -7.912 6.746 3.850 1.00 79.00 81 ARG A O 1
ATOM 605 N N . THR A 1 82 ? -7.450 7.849 5.755 1.00 84.00 82 THR A N 1
ATOM 606 C CA . THR A 1 82 ? -6.298 8.588 5.219 1.00 84.00 82 THR A CA 1
ATOM 607 C C . THR A 1 82 ? -5.179 7.633 4.810 1.00 84.00 82 THR A C 1
ATOM 609 O O . THR A 1 82 ? -4.708 7.700 3.681 1.00 84.00 82 THR A O 1
ATOM 612 N N . LEU A 1 83 ? -4.806 6.683 5.673 1.00 81.75 83 LEU A N 1
ATOM 613 C CA . LEU A 1 83 ? -3.794 5.664 5.367 1.00 81.75 83 LEU A CA 1
ATOM 614 C C . LEU A 1 83 ? -4.197 4.790 4.175 1.00 81.75 83 LEU A C 1
ATOM 616 O O . LEU A 1 83 ? -3.368 4.498 3.315 1.00 81.75 83 LEU A O 1
ATOM 620 N N . THR A 1 84 ? -5.474 4.417 4.090 1.00 84.06 84 THR A N 1
ATOM 621 C CA . THR A 1 84 ? -6.013 3.677 2.941 1.00 84.06 84 THR A CA 1
ATOM 622 C C . THR A 1 84 ? -5.914 4.496 1.662 1.00 84.06 84 THR A C 1
ATOM 624 O O . THR A 1 84 ? -5.412 3.999 0.659 1.00 84.06 84 THR A O 1
ATOM 627 N N . GLY A 1 85 ? -6.342 5.759 1.699 1.00 83.62 85 GLY A N 1
ATOM 628 C CA . GLY A 1 85 ? -6.280 6.667 0.556 1.00 83.62 85 GLY A CA 1
ATOM 629 C C . GLY A 1 85 ? -4.849 6.895 0.079 1.00 83.62 85 GLY A C 1
ATOM 630 O O . GLY A 1 85 ? -4.585 6.776 -1.113 1.00 83.62 85 GLY A O 1
ATOM 631 N N . VAL A 1 86 ? -3.913 7.130 1.004 1.00 86.38 86 VAL A N 1
ATOM 632 C CA . VAL A 1 86 ? -2.480 7.265 0.699 1.00 86.38 86 VAL A CA 1
ATOM 633 C C . VAL A 1 86 ? -1.942 5.984 0.065 1.00 86.38 86 VAL A C 1
ATOM 635 O O . VAL A 1 86 ? -1.288 6.052 -0.970 1.00 86.38 86 VAL A O 1
ATOM 638 N N . THR A 1 87 ? -2.267 4.814 0.620 1.00 86.56 87 THR A N 1
ATOM 639 C CA . THR A 1 87 ? -1.834 3.523 0.061 1.00 86.56 87 THR A CA 1
ATOM 640 C C . THR A 1 87 ? -2.340 3.336 -1.367 1.00 86.56 87 THR A C 1
ATOM 642 O O . THR A 1 87 ? -1.564 3.015 -2.263 1.00 86.56 87 THR A O 1
ATOM 645 N N . VAL A 1 88 ? -3.636 3.564 -1.598 1.00 87.62 88 VAL A N 1
ATOM 646 C CA . VAL A 1 88 ? -4.251 3.432 -2.924 1.00 87.62 88 VAL A CA 1
ATOM 647 C C . VAL A 1 88 ? -3.630 4.422 -3.906 1.00 87.62 88 VAL A C 1
ATOM 649 O O . VAL A 1 88 ? -3.289 4.032 -5.018 1.00 87.62 88 VAL A O 1
ATOM 652 N N . LEU A 1 89 ? -3.417 5.673 -3.493 1.00 90.00 89 LEU A N 1
ATOM 653 C CA . LEU A 1 89 ? -2.781 6.689 -4.328 1.00 90.00 89 LEU A CA 1
ATOM 654 C C . LEU A 1 89 ? -1.358 6.279 -4.726 1.00 90.00 89 LEU A C 1
ATOM 656 O O . LEU A 1 89 ? -0.993 6.408 -5.890 1.00 90.00 89 LEU A O 1
ATOM 660 N N . MET A 1 90 ? -0.569 5.747 -3.789 1.00 87.50 90 MET A N 1
ATOM 661 C CA . MET A 1 90 ? 0.790 5.275 -4.069 1.00 87.50 90 MET A CA 1
ATOM 662 C C . MET A 1 90 ? 0.793 4.061 -5.002 1.00 87.50 90 MET A C 1
ATOM 664 O O . MET A 1 90 ? 1.620 3.996 -5.907 1.00 87.50 90 MET A O 1
ATOM 668 N N . LEU A 1 91 ? -0.152 3.129 -4.846 1.00 87.81 91 LEU A N 1
ATOM 669 C CA . LEU A 1 91 ? -0.309 2.000 -5.767 1.00 87.81 91 LEU A CA 1
ATOM 670 C C . LEU A 1 91 ? -0.678 2.464 -7.181 1.00 87.81 91 LEU A C 1
ATOM 672 O O . LEU A 1 91 ? -0.078 2.007 -8.152 1.00 87.81 91 LEU A O 1
ATOM 676 N N . VAL A 1 92 ? -1.623 3.400 -7.305 1.00 91.00 92 VAL A N 1
ATOM 677 C CA . VAL A 1 92 ? -2.001 3.992 -8.596 1.00 91.00 92 VAL A CA 1
ATOM 678 C C . VAL A 1 92 ? -0.818 4.734 -9.214 1.00 91.00 92 VAL A C 1
ATOM 680 O O . VAL A 1 92 ? -0.562 4.572 -10.402 1.00 91.00 92 VAL A O 1
ATOM 683 N N . ALA A 1 93 ? -0.059 5.494 -8.421 1.00 87.94 93 ALA A N 1
ATOM 684 C CA . ALA A 1 93 ? 1.136 6.187 -8.889 1.00 87.94 93 ALA A CA 1
ATOM 685 C C . ALA A 1 93 ? 2.213 5.209 -9.383 1.00 87.94 93 ALA A C 1
ATOM 687 O O . ALA A 1 93 ? 2.807 5.451 -10.428 1.00 87.94 93 ALA A O 1
ATOM 688 N N . ALA A 1 94 ? 2.434 4.090 -8.685 1.00 84.81 94 ALA A N 1
ATOM 689 C CA . ALA A 1 94 ? 3.367 3.053 -9.121 1.00 84.81 94 ALA A CA 1
ATOM 690 C C . ALA A 1 94 ? 2.957 2.458 -10.478 1.00 84.81 94 ALA A C 1
ATOM 692 O O . ALA A 1 94 ? 3.774 2.375 -11.391 1.00 84.81 94 ALA A O 1
ATOM 693 N N . TRP A 1 95 ? 1.682 2.103 -10.650 1.00 86.62 95 TRP A N 1
ATOM 694 C CA . TRP A 1 95 ? 1.187 1.588 -11.929 1.00 86.62 95 TRP A CA 1
ATOM 695 C C . TRP A 1 95 ? 1.198 2.635 -13.042 1.00 86.62 95 TRP A C 1
ATOM 697 O O . TRP A 1 95 ? 1.585 2.311 -14.158 1.00 86.62 95 TRP A O 1
ATOM 707 N N . ALA A 1 96 ? 0.842 3.887 -12.754 1.00 88.19 96 ALA A N 1
ATOM 708 C CA . ALA A 1 96 ? 0.928 4.974 -13.725 1.00 88.19 96 ALA A CA 1
ATOM 709 C C . ALA A 1 96 ? 2.378 5.193 -14.183 1.00 88.19 96 ALA A C 1
ATOM 711 O O . ALA A 1 96 ? 2.640 5.267 -15.379 1.00 88.19 96 ALA A O 1
ATOM 712 N N . LEU A 1 97 ? 3.332 5.216 -13.250 1.00 84.81 97 LEU A N 1
ATOM 713 C CA . LEU A 1 97 ? 4.753 5.327 -13.575 1.00 84.81 97 LEU A CA 1
ATOM 714 C C . LEU A 1 97 ? 5.261 4.165 -14.426 1.00 84.81 97 LEU A C 1
ATOM 716 O O . LEU A 1 97 ? 6.183 4.376 -15.196 1.00 84.81 97 LEU A O 1
ATOM 720 N N . HIS A 1 98 ? 4.700 2.963 -14.290 1.00 79.38 98 HIS A N 1
ATOM 721 C CA . HIS A 1 98 ? 5.086 1.815 -15.108 1.00 79.38 98 HIS A CA 1
ATOM 722 C C . HIS A 1 98 ? 4.408 1.808 -16.489 1.00 79.38 98 HIS A C 1
ATOM 724 O O . HIS A 1 98 ? 5.054 1.528 -17.489 1.00 79.38 98 HIS A O 1
ATOM 730 N N . LEU A 1 99 ? 3.111 2.119 -16.562 1.00 84.81 99 LEU A N 1
ATOM 731 C CA . LEU A 1 99 ? 2.342 2.064 -17.811 1.00 84.81 99 LEU A CA 1
ATOM 732 C C . LEU A 1 99 ? 2.635 3.236 -18.755 1.00 84.81 99 LEU A C 1
ATOM 734 O O . LEU A 1 99 ? 2.461 3.100 -19.962 1.00 84.81 99 LEU A O 1
ATOM 738 N N . PHE A 1 100 ? 3.050 4.382 -18.212 1.00 82.25 100 PHE A N 1
ATOM 739 C CA . PHE A 1 100 ? 3.375 5.583 -18.983 1.00 82.25 100 PHE A CA 1
ATOM 740 C C . PHE A 1 100 ? 4.891 5.822 -19.118 1.00 82.25 100 PHE A C 1
ATOM 742 O O . PHE A 1 100 ? 5.292 6.938 -19.454 1.00 82.25 100 PHE A O 1
ATOM 749 N N . SER A 1 101 ? 5.729 4.812 -18.834 1.00 69.56 101 SER A N 1
ATOM 750 C CA . SER A 1 101 ? 7.194 4.889 -18.979 1.00 69.56 101 SER A CA 1
ATOM 751 C C . SER A 1 101 ? 7.748 4.430 -20.307 1.00 69.56 101 SER A C 1
ATOM 753 O O . SER A 1 101 ? 7.173 3.462 -20.843 1.00 69.56 101 SER A O 1
#

Foldseek 3Di:
DPDQPPVVVVLVVLLVVLLVLLVVLLVVLVCCVVVPVDDPLSVVLNVLSVVLVVLSVVSVVVVVVCVVVVDSDPDDCVVSVVSSVSSVVSSVVSVCSGVVD

Mean predicted aligned error: 8.34 Å

Sequence (101 aa):
MEKGERLTGRWRAIATVVSLCWIVTAVLMVLLTASGAAHKLTGIALIVAMLAGLPVLTLLKNLANRLAEGAIQPQDDSKERTLTGVTVLMLVAAWALHLFS

Secondary structure (DSSP, 8-state):
--SSHHHHHHHHHHHHHHHHHHHHHHHHHHHHHHTT---HHHHHHHHHHHHTHHHHHHHHHHHHHHHHTT------HHHHHHHHHHHHHHHHHHHHHHHT-

Organism: NCBI:txid1629062

Radius of gyration: 16.23 Å; Cα contacts (8 Å, |Δi|>4): 78; chains: 1; bounding box: 45×20×42 Å

pLDDT: mean 77.07, std 12.73, range [43.31, 91.06]

Solvent-accessible surface area (backbone atoms only — not comparable to full-atom values): 5553 Å² total; per-residue (Å²): 141,86,77,72,75,67,56,64,58,54,53,55,52,48,54,52,52,53,45,50,54,48,52,54,49,44,52,49,40,50,50,41,52,73,68,67,75,46,50,86,40,32,63,52,16,37,50,39,34,55,57,30,43,58,43,42,52,50,48,49,50,54,51,50,51,44,62,72,66,72,55,91,63,95,66,78,59,65,61,59,51,48,39,50,50,52,28,51,50,30,45,51,49,16,50,48,38,44,75,76,92